Protein AF-B7K536-F1 (afdb_monomer_lite)

Organism: Rippkaea orientalis (strain PCC 8801 / RF-1) (NCBI:txid41431)

pLDDT: mean 77.74, std 15.53, range [42.88, 93.25]

Structure (mmCIF, N/CA/C/O backbone):
data_AF-B7K536-F1
#
_entry.id   AF-B7K536-F1
#
loop_
_atom_site.group_PDB
_atom_site.id
_atom_site.type_symbol
_atom_site.label_atom_id
_atom_site.label_alt_id
_atom_site.label_comp_id
_atom_site.label_asym_id
_atom_site.label_entity_id
_atom_site.label_seq_id
_atom_site.pdbx_PDB_ins_code
_atom_site.Cartn_x
_atom_site.Cartn_y
_atom_site.Cartn_z
_atom_site.occupancy
_atom_site.B_iso_or_equiv
_atom_site.auth_seq_id
_atom_site.auth_comp_id
_atom_site.auth_asym_id
_atom_site.auth_atom_id
_atom_site.pdbx_PDB_model_num
ATOM 1 N N . MET A 1 1 ? 15.270 -3.538 45.821 1.00 50.28 1 MET A N 1
ATOM 2 C CA . MET A 1 1 ? 14.538 -4.084 44.660 1.00 50.28 1 MET A CA 1
ATOM 3 C C . MET A 1 1 ? 13.223 -3.347 44.535 1.00 50.28 1 MET A C 1
ATOM 5 O O . MET A 1 1 ? 12.464 -3.398 45.485 1.00 50.28 1 MET A O 1
ATOM 9 N N . LEU A 1 2 ? 12.999 -2.646 43.425 1.00 45.22 2 LEU A N 1
ATOM 10 C CA . LEU A 1 2 ? 11.687 -2.296 42.861 1.00 45.22 2 LEU A CA 1
ATOM 11 C C . LEU A 1 2 ? 11.992 -1.538 41.567 1.00 45.22 2 LEU A C 1
ATOM 13 O O . LEU A 1 2 ? 12.168 -0.322 41.555 1.00 45.22 2 LEU A O 1
ATOM 17 N N . SER A 1 3 ? 12.176 -2.304 40.490 1.00 44.50 3 SER A N 1
ATOM 18 C CA . SER A 1 3 ? 12.314 -1.781 39.137 1.00 44.50 3 SER A CA 1
ATOM 19 C C . SER A 1 3 ? 11.082 -0.939 38.843 1.00 44.50 3 SER A C 1
ATOM 21 O O . SER A 1 3 ? 9.975 -1.465 38.744 1.00 44.50 3 SER A O 1
ATOM 23 N N . SER A 1 4 ? 11.259 0.377 38.746 1.00 53.31 4 SER A N 1
ATOM 24 C CA . SER A 1 4 ? 10.237 1.265 38.211 1.00 53.31 4 SER A CA 1
ATOM 25 C C . SER A 1 4 ? 10.087 0.926 36.735 1.00 53.31 4 SER A C 1
ATOM 27 O O . SER A 1 4 ? 10.770 1.480 35.874 1.00 53.31 4 SER A O 1
ATOM 29 N N . GLU A 1 5 ? 9.242 -0.063 36.461 1.00 49.56 5 GLU A N 1
ATOM 30 C CA . GLU A 1 5 ? 8.849 -0.483 35.131 1.00 49.56 5 GLU A CA 1
ATOM 31 C C . GLU A 1 5 ? 8.125 0.703 34.499 1.00 49.56 5 GLU A C 1
ATOM 33 O O . GLU A 1 5 ? 6.927 0.937 34.671 1.00 49.56 5 GLU A O 1
ATOM 38 N N . SER A 1 6 ? 8.926 1.547 33.854 1.00 48.56 6 SER A N 1
ATOM 39 C CA . SER A 1 6 ? 8.481 2.699 33.105 1.00 48.56 6 SER A CA 1
ATOM 40 C C . SER A 1 6 ? 7.631 2.143 31.974 1.00 48.56 6 SER A C 1
ATOM 42 O O . SER A 1 6 ? 8.140 1.775 30.913 1.00 48.56 6 SER A O 1
ATOM 44 N N . LYS A 1 7 ? 6.319 2.034 32.218 1.00 47.56 7 LYS A N 1
ATOM 45 C CA . LYS A 1 7 ? 5.304 1.863 31.186 1.00 47.56 7 LYS A CA 1
ATOM 46 C C . LYS A 1 7 ? 5.383 3.101 30.304 1.00 47.56 7 LYS A C 1
ATOM 48 O O . LYS A 1 7 ? 4.560 4.010 30.399 1.00 47.56 7 LYS A O 1
ATOM 53 N N . ARG A 1 8 ? 6.387 3.140 29.422 1.00 50.59 8 ARG A N 1
ATOM 54 C CA . ARG A 1 8 ? 6.365 3.917 28.194 1.00 50.59 8 ARG A CA 1
ATOM 55 C C . ARG A 1 8 ? 5.120 3.414 27.487 1.00 50.59 8 ARG A C 1
ATOM 57 O O . ARG A 1 8 ? 5.171 2.417 26.771 1.00 50.59 8 ARG A O 1
ATOM 64 N N . LYS A 1 9 ? 3.977 4.061 27.745 1.00 42.88 9 LYS A N 1
ATOM 65 C CA . LYS A 1 9 ? 2.830 4.026 26.851 1.00 42.88 9 LYS A CA 1
ATOM 66 C C . LYS A 1 9 ? 3.438 4.400 25.513 1.00 42.88 9 LYS A C 1
ATOM 68 O O . LYS A 1 9 ? 3.759 5.569 25.303 1.00 42.88 9 LYS A O 1
ATOM 73 N N . ARG A 1 10 ? 3.732 3.397 24.681 1.00 43.09 10 ARG A N 1
ATOM 74 C CA . ARG A 1 10 ? 4.181 3.599 23.312 1.00 43.09 10 ARG A CA 1
ATOM 75 C C . ARG A 1 10 ? 3.047 4.405 22.705 1.00 43.09 10 ARG A C 1
ATOM 77 O O . ARG A 1 10 ? 1.988 3.851 22.419 1.00 43.09 10 ARG A O 1
ATOM 84 N N . LYS A 1 11 ? 3.200 5.736 22.659 1.00 47.09 11 LYS A N 1
ATOM 85 C CA . LYS A 1 11 ? 2.300 6.592 21.891 1.00 47.09 11 LYS A CA 1
ATOM 86 C C . LYS A 1 11 ? 2.220 5.896 20.535 1.00 47.09 11 LYS A C 1
ATOM 88 O O . LYS A 1 11 ? 3.290 5.540 20.035 1.00 47.09 11 LYS A O 1
ATOM 93 N N . PRO A 1 12 ? 1.021 5.610 20.001 1.00 53.34 12 PRO A N 1
ATOM 94 C CA . PRO A 1 12 ? 0.926 4.966 18.703 1.00 53.34 12 PRO A CA 1
ATOM 95 C C . PRO A 1 12 ? 1.786 5.799 17.765 1.00 53.34 12 PRO A C 1
ATOM 97 O O . PRO A 1 12 ? 1.576 7.009 17.654 1.00 53.34 12 PRO A O 1
ATOM 100 N N . GLU A 1 13 ? 2.839 5.179 17.242 1.00 58.69 13 GLU A N 1
ATOM 101 C CA . GLU A 1 13 ? 3.858 5.856 16.460 1.00 58.69 13 GLU A CA 1
ATOM 102 C C . GLU A 1 13 ? 3.121 6.557 15.320 1.00 58.69 13 GLU A C 1
ATOM 104 O O . GLU A 1 13 ? 2.460 5.907 14.502 1.00 58.69 13 GLU A O 1
ATOM 109 N N . LYS A 1 14 ? 3.073 7.895 15.366 1.00 65.44 14 LYS A N 1
ATOM 110 C CA . LYS A 1 14 ? 2.197 8.655 14.473 1.00 65.44 14 LYS A CA 1
ATOM 111 C C . LYS A 1 14 ? 2.608 8.323 13.039 1.00 65.44 14 LYS A C 1
ATOM 113 O O . LYS A 1 14 ? 3.792 8.298 12.714 1.00 65.44 14 LYS A O 1
ATOM 118 N N . VAL A 1 15 ? 1.629 7.999 12.202 1.00 70.81 15 VAL A N 1
ATOM 119 C CA . VAL A 1 15 ? 1.848 7.807 10.764 1.00 70.81 15 VAL A CA 1
ATOM 120 C C . VAL A 1 15 ? 2.356 9.134 10.206 1.00 70.81 15 VAL A C 1
ATOM 122 O O . VAL A 1 15 ? 1.727 10.167 10.459 1.00 70.81 15 VAL A O 1
ATOM 125 N N . SER A 1 16 ? 3.497 9.110 9.513 1.00 79.44 16 SER A N 1
ATOM 126 C CA . SER A 1 16 ? 4.095 10.311 8.922 1.00 79.44 16 SER A CA 1
ATOM 127 C C . SER A 1 16 ? 3.119 10.972 7.945 1.00 79.44 16 SER A C 1
ATOM 129 O O . SER A 1 16 ? 2.259 10.312 7.363 1.00 79.44 16 SER A O 1
ATOM 131 N N . GLN A 1 17 ? 3.249 12.281 7.727 1.00 80.00 17 GLN A N 1
ATOM 132 C CA . GLN A 1 17 ? 2.446 12.987 6.726 1.00 80.00 17 GLN A CA 1
ATOM 133 C C . GLN A 1 17 ? 2.663 12.416 5.314 1.00 80.00 17 GLN A C 1
ATOM 135 O O . GLN A 1 17 ? 1.708 12.324 4.543 1.00 80.00 17 GLN A O 1
ATOM 140 N N . ALA A 1 18 ? 3.880 11.951 5.010 1.00 81.88 18 ALA A N 1
ATOM 141 C CA . ALA A 1 18 ? 4.188 11.255 3.762 1.00 81.88 18 ALA A CA 1
ATOM 142 C C . ALA A 1 18 ? 3.427 9.922 3.651 1.00 81.88 18 ALA A C 1
ATOM 144 O O . ALA A 1 18 ? 2.746 9.682 2.656 1.00 81.88 18 ALA A O 1
ATOM 145 N N . ASP A 1 19 ? 3.453 9.104 4.706 1.00 83.81 19 ASP A N 1
ATOM 146 C CA . ASP A 1 19 ? 2.735 7.825 4.762 1.00 83.81 19 ASP A CA 1
ATOM 147 C C . ASP A 1 19 ? 1.208 8.023 4.685 1.00 83.81 19 ASP A C 1
ATOM 149 O O . ASP A 1 19 ? 0.507 7.249 4.038 1.00 83.81 19 ASP A O 1
ATOM 153 N N . LYS A 1 20 ? 0.671 9.093 5.294 1.00 84.62 20 LYS A N 1
ATOM 154 C CA . LYS A 1 20 ? -0.746 9.475 5.155 1.00 84.62 20 LYS A CA 1
ATOM 155 C C . LYS A 1 20 ? -1.103 9.839 3.715 1.00 84.62 20 LYS A C 1
ATOM 157 O O . LYS A 1 20 ? -2.192 9.495 3.258 1.00 84.62 20 LYS A O 1
ATOM 162 N N . ALA A 1 21 ? -0.212 10.528 3.003 1.00 85.38 21 ALA A N 1
ATOM 163 C CA . ALA A 1 21 ? -0.424 10.843 1.596 1.00 85.38 21 ALA A CA 1
ATOM 164 C C . ALA A 1 21 ? -0.444 9.560 0.746 1.00 85.38 21 ALA A C 1
ATOM 166 O O . ALA A 1 21 ? -1.368 9.378 -0.039 1.00 85.38 21 ALA A O 1
ATOM 167 N N . VAL A 1 22 ? 0.489 8.630 0.986 1.00 88.12 22 VAL A N 1
ATOM 168 C CA . VAL A 1 22 ? 0.521 7.315 0.316 1.00 88.12 22 VAL A CA 1
ATOM 169 C C . VAL A 1 22 ? -0.739 6.498 0.623 1.00 88.12 22 VAL A C 1
ATOM 171 O O . VAL A 1 22 ? -1.328 5.918 -0.284 1.00 88.12 22 VAL A O 1
ATOM 174 N N . LEU A 1 23 ? -1.220 6.501 1.871 1.00 87.69 23 LEU A N 1
ATOM 175 C CA . LEU A 1 23 ? -2.493 5.872 2.249 1.00 87.69 23 LEU A CA 1
ATOM 176 C C . LEU A 1 23 ? -3.682 6.440 1.469 1.00 87.69 23 LEU A C 1
ATOM 178 O O . LEU A 1 23 ? -4.507 5.675 0.973 1.00 87.69 23 LEU A O 1
ATOM 182 N N . ARG A 1 24 ? -3.787 7.770 1.368 1.00 86.56 24 ARG A N 1
ATOM 183 C CA . ARG A 1 24 ? -4.868 8.435 0.621 1.00 86.56 24 ARG A CA 1
ATOM 184 C C . ARG A 1 24 ? -4.803 8.121 -0.865 1.00 86.56 24 ARG A C 1
ATOM 186 O O . ARG A 1 24 ? -5.826 7.816 -1.471 1.00 86.56 24 ARG A O 1
ATOM 193 N N . ASP A 1 25 ? -3.605 8.151 -1.430 1.00 89.06 25 ASP A N 1
ATOM 194 C CA . ASP A 1 25 ? -3.376 7.789 -2.823 1.00 89.06 25 ASP A CA 1
ATOM 195 C C . ASP A 1 25 ? -3.761 6.321 -3.076 1.00 89.06 25 ASP A C 1
ATOM 197 O O . ASP A 1 25 ? -4.440 6.029 -4.061 1.00 89.06 25 ASP A O 1
ATOM 201 N N . LEU A 1 26 ? -3.439 5.407 -2.150 1.00 89.06 26 LEU A N 1
ATOM 202 C CA . LEU A 1 26 ? -3.829 3.995 -2.237 1.00 89.06 26 LEU A CA 1
ATOM 203 C C . LEU A 1 26 ? -5.338 3.808 -2.108 1.00 89.06 26 LEU A C 1
ATOM 205 O O . LEU A 1 26 ? -5.917 3.012 -2.835 1.00 89.06 26 LEU A O 1
ATOM 209 N N . LEU A 1 27 ? -6.001 4.572 -1.241 1.00 88.62 27 LEU A N 1
ATOM 210 C CA . LEU A 1 27 ? -7.461 4.575 -1.157 1.00 88.62 27 LEU A CA 1
ATOM 211 C C . LEU A 1 27 ? -8.110 5.043 -2.462 1.00 88.62 27 LEU A C 1
ATOM 213 O O . LEU A 1 27 ? -9.101 4.457 -2.889 1.00 88.62 27 LEU A O 1
ATOM 217 N N . ARG A 1 28 ? -7.536 6.058 -3.117 1.00 88.88 28 ARG A N 1
ATOM 218 C CA . ARG A 1 28 ? -8.026 6.577 -4.401 1.00 88.88 28 ARG A CA 1
ATOM 219 C C . ARG A 1 28 ? -7.793 5.597 -5.552 1.00 88.88 28 ARG A C 1
ATOM 221 O O . ARG A 1 28 ? -8.633 5.469 -6.436 1.00 88.88 28 ARG A O 1
ATOM 228 N N . ILE A 1 29 ? -6.635 4.940 -5.572 1.00 88.94 29 ILE A N 1
ATOM 229 C CA . ILE A 1 29 ? -6.224 4.026 -6.646 1.00 88.94 29 ILE A CA 1
ATOM 230 C C . ILE A 1 29 ? -6.837 2.630 -6.476 1.00 88.94 29 ILE A C 1
ATOM 232 O O . ILE A 1 29 ? -7.051 1.933 -7.473 1.00 88.94 29 ILE A O 1
ATOM 236 N N . GLY A 1 30 ? -7.100 2.227 -5.233 1.00 88.00 30 GLY A N 1
ATOM 237 C CA . GLY A 1 30 ? -7.469 0.873 -4.848 1.00 88.00 30 GLY A CA 1
ATOM 238 C C . GLY A 1 30 ? -6.239 -0.025 -4.708 1.00 88.00 30 GLY A C 1
ATOM 239 O O . GLY A 1 30 ? -5.232 0.349 -4.112 1.00 88.00 30 GLY A O 1
ATOM 240 N N . ALA A 1 31 ? -6.321 -1.237 -5.252 1.00 90.31 31 ALA A N 1
ATOM 241 C CA . ALA A 1 31 ? -5.212 -2.182 -5.221 1.00 90.31 31 ALA A CA 1
ATOM 242 C C . ALA A 1 31 ? -4.190 -1.899 -6.340 1.00 90.31 31 ALA A C 1
ATOM 244 O O . ALA A 1 31 ? -4.559 -1.771 -7.513 1.00 90.31 31 ALA A O 1
ATOM 245 N N . ALA A 1 32 ? -2.903 -1.832 -5.998 1.00 91.44 32 ALA A N 1
ATOM 246 C CA . ALA A 1 32 ? -1.824 -1.585 -6.952 1.00 91.44 32 ALA A CA 1
ATOM 247 C C . ALA A 1 32 ? -0.494 -2.221 -6.517 1.00 91.44 32 ALA A C 1
ATOM 249 O O . ALA A 1 32 ? -0.223 -2.374 -5.329 1.00 91.44 32 ALA A O 1
ATOM 250 N N . THR A 1 33 ? 0.347 -2.577 -7.491 1.00 91.69 33 THR A N 1
ATOM 251 C CA . THR A 1 33 ? 1.776 -2.853 -7.259 1.00 91.69 33 THR A CA 1
ATOM 252 C C . THR A 1 33 ? 2.536 -1.534 -7.056 1.00 91.69 33 THR A C 1
ATOM 254 O O . THR A 1 33 ? 2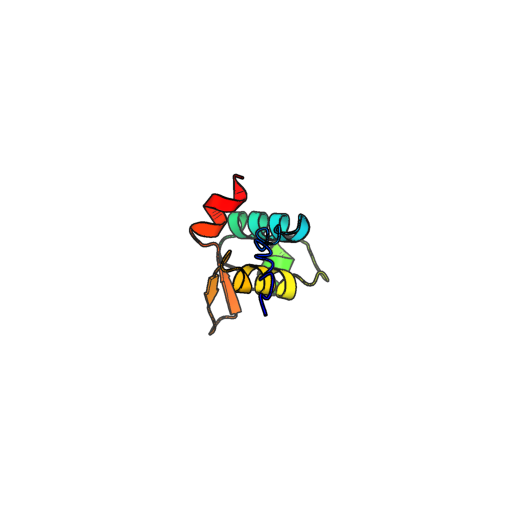.041 -0.504 -7.527 1.00 91.69 33 THR A O 1
ATOM 257 N N . PRO A 1 34 ? 3.728 -1.529 -6.425 1.00 89.81 34 PRO A N 1
ATOM 258 C CA . PRO A 1 34 ? 4.540 -0.317 -6.254 1.00 89.81 34 PRO A CA 1
ATOM 259 C C . PRO A 1 34 ? 4.760 0.439 -7.569 1.00 89.81 34 PRO A C 1
ATOM 261 O O . PRO A 1 34 ? 4.428 1.615 -7.670 1.00 89.81 34 PRO A O 1
ATOM 264 N N . THR A 1 35 ? 5.153 -0.271 -8.629 1.00 88.31 35 THR A N 1
ATOM 265 C CA . THR A 1 35 ? 5.366 0.311 -9.963 1.00 88.31 35 THR A CA 1
ATOM 266 C C . THR A 1 35 ? 4.097 0.956 -10.526 1.00 88.31 35 THR A C 1
ATOM 268 O O . THR A 1 35 ? 4.115 2.080 -11.021 1.00 88.31 35 THR A O 1
ATOM 271 N N . LYS A 1 36 ? 2.946 0.272 -10.432 1.00 87.69 36 LYS A N 1
ATOM 272 C CA . LYS A 1 36 ? 1.666 0.819 -10.916 1.00 87.69 36 LYS A CA 1
ATOM 273 C C . LYS A 1 36 ? 1.217 2.016 -10.080 1.00 87.69 36 LYS A C 1
ATOM 275 O O . LYS A 1 36 ? 0.574 2.925 -10.604 1.00 87.69 36 LYS A O 1
ATOM 280 N N . PHE A 1 37 ? 1.520 2.000 -8.787 1.00 89.56 37 PHE A N 1
ATOM 281 C CA . PHE A 1 37 ? 1.234 3.092 -7.873 1.00 89.56 37 PHE A CA 1
ATOM 282 C C . PHE A 1 37 ? 2.066 4.331 -8.215 1.00 89.56 37 PHE A C 1
ATOM 284 O O . PHE A 1 37 ? 1.493 5.412 -8.333 1.00 89.56 37 PHE A O 1
ATOM 291 N N . GLU A 1 38 ? 3.373 4.183 -8.446 1.00 88.69 38 GLU A N 1
ATOM 292 C CA . GLU A 1 38 ? 4.264 5.270 -8.880 1.00 88.69 38 GLU A CA 1
ATOM 293 C C . GLU A 1 38 ? 3.746 5.951 -10.144 1.00 88.69 38 GLU A C 1
ATOM 295 O O . GLU A 1 38 ? 3.579 7.170 -10.162 1.00 88.69 38 GLU A O 1
ATOM 300 N N . VAL A 1 39 ? 3.390 5.160 -11.162 1.00 86.31 39 VAL A N 1
ATOM 301 C CA . VAL A 1 39 ? 2.840 5.672 -12.425 1.00 86.31 39 VAL A CA 1
ATOM 302 C C . VAL A 1 39 ? 1.520 6.414 -12.198 1.00 86.31 39 VAL A C 1
ATOM 304 O O . VAL A 1 39 ? 1.331 7.518 -12.699 1.00 86.31 39 VAL A O 1
ATOM 307 N N . LYS A 1 40 ? 0.599 5.849 -11.405 1.00 87.12 40 LYS A N 1
ATOM 308 C CA . LYS A 1 40 ? -0.712 6.471 -11.138 1.00 87.12 40 LYS A CA 1
ATOM 309 C C . LYS A 1 40 ? -0.652 7.707 -10.238 1.00 87.12 40 LYS A C 1
ATOM 311 O O . LYS A 1 40 ? -1.583 8.513 -10.259 1.00 87.12 40 LYS A O 1
ATOM 316 N N . THR A 1 41 ? 0.386 7.836 -9.418 1.00 85.50 41 THR A N 1
ATOM 317 C CA . THR A 1 41 ? 0.587 8.982 -8.519 1.00 85.50 41 THR A CA 1
ATOM 318 C C . THR A 1 41 ? 1.583 10.002 -9.058 1.00 85.50 41 THR A C 1
ATOM 320 O 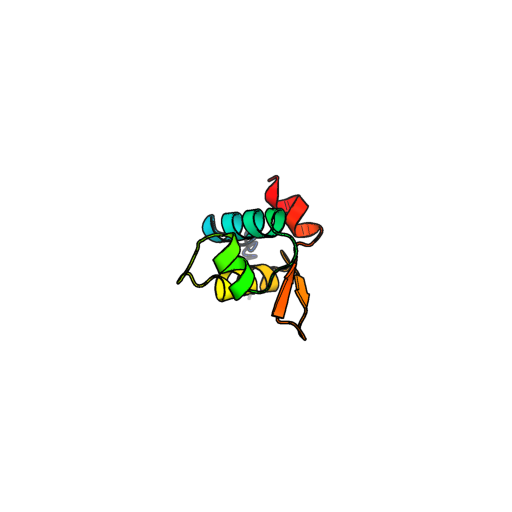O . THR A 1 41 ? 1.724 11.061 -8.455 1.00 85.50 41 THR A O 1
ATOM 323 N N . ASN A 1 42 ? 2.235 9.716 -10.190 1.00 85.81 42 ASN A N 1
ATOM 324 C CA . ASN A 1 42 ? 3.321 10.513 -10.759 1.00 85.81 42 ASN A CA 1
ATOM 325 C C . ASN A 1 42 ? 4.458 10.791 -9.752 1.00 85.81 42 ASN A C 1
ATOM 327 O O . ASN A 1 42 ? 5.009 11.887 -9.693 1.00 85.81 42 ASN A O 1
ATOM 331 N N . ARG A 1 43 ? 4.783 9.794 -8.922 1.00 77.19 43 ARG A N 1
ATOM 332 C CA . ARG A 1 43 ? 5.804 9.860 -7.858 1.00 77.19 43 ARG A CA 1
ATOM 333 C C . ARG A 1 43 ? 7.051 9.045 -8.227 1.00 77.19 43 ARG A C 1
ATOM 335 O O . ARG A 1 43 ? 7.561 8.263 -7.430 1.00 77.19 43 ARG A O 1
ATOM 342 N N . ILE A 1 44 ? 7.507 9.201 -9.465 1.00 73.75 44 ILE A N 1
ATOM 343 C CA . ILE A 1 44 ? 8.637 8.453 -10.032 1.00 73.75 44 ILE A CA 1
ATOM 344 C C . ILE A 1 44 ? 9.909 8.741 -9.217 1.00 73.75 44 ILE A C 1
ATOM 346 O O . ILE A 1 44 ? 10.208 9.901 -8.941 1.00 73.75 44 ILE A O 1
ATOM 350 N N . GLY A 1 45 ? 10.646 7.696 -8.827 1.00 66.12 45 GLY A N 1
ATOM 351 C CA . GLY A 1 45 ? 11.902 7.827 -8.071 1.00 66.12 45 GLY A CA 1
ATOM 352 C C . GLY A 1 45 ? 11.732 8.117 -6.575 1.00 66.12 45 GLY A C 1
ATOM 353 O O . GLY A 1 45 ? 12.685 8.527 -5.920 1.00 66.12 45 GLY A O 1
ATOM 354 N N . THR A 1 46 ? 10.528 7.932 -6.030 1.00 74.62 46 THR A N 1
ATOM 355 C CA . THR A 1 46 ? 10.285 7.969 -4.579 1.00 74.62 46 THR A CA 1
ATOM 356 C C . THR A 1 46 ? 10.294 6.536 -4.042 1.00 74.62 46 THR A C 1
ATOM 358 O O . THR A 1 46 ? 9.754 5.666 -4.715 1.00 74.62 46 THR A O 1
ATOM 361 N N . ASP A 1 47 ? 10.797 6.286 -2.825 1.00 83.75 47 ASP A N 1
ATOM 362 C CA . ASP A 1 47 ? 10.725 4.966 -2.160 1.00 83.75 47 ASP A CA 1
ATOM 363 C C . ASP A 1 47 ? 9.283 4.606 -1.733 1.00 83.75 47 ASP A C 1
ATOM 365 O O . ASP A 1 47 ? 8.937 4.502 -0.549 1.00 83.75 47 ASP A O 1
ATOM 369 N N . ILE A 1 48 ? 8.390 4.461 -2.716 1.00 86.56 48 ILE A N 1
ATOM 370 C CA . ILE A 1 48 ? 6.986 4.092 -2.523 1.00 86.56 48 ILE A CA 1
ATOM 371 C C . ILE A 1 48 ? 6.892 2.679 -1.981 1.00 86.56 48 ILE A C 1
ATOM 373 O O . ILE A 1 48 ? 6.043 2.422 -1.129 1.00 86.56 48 ILE A O 1
ATOM 377 N N . GLU A 1 49 ? 7.756 1.774 -2.436 1.00 87.69 49 GLU A N 1
ATOM 378 C CA . GLU A 1 49 ? 7.786 0.412 -1.919 1.00 87.69 49 GLU A CA 1
ATOM 379 C C . GLU A 1 49 ? 8.078 0.392 -0.414 1.00 87.69 49 GLU A C 1
ATOM 381 O O . GLU A 1 49 ? 7.329 -0.239 0.334 1.00 87.69 49 GLU A O 1
ATOM 386 N N . ASP A 1 50 ? 9.056 1.163 0.065 1.00 88.94 50 ASP A N 1
ATOM 387 C CA . ASP A 1 50 ? 9.323 1.272 1.502 1.00 88.94 50 ASP A CA 1
ATOM 388 C C . ASP A 1 50 ? 8.161 1.913 2.259 1.00 88.94 50 ASP A C 1
ATOM 390 O O . ASP A 1 50 ? 7.806 1.467 3.351 1.00 88.94 50 ASP A O 1
ATOM 394 N N . ALA A 1 51 ? 7.527 2.947 1.697 1.00 88.31 51 ALA A N 1
ATOM 395 C CA . ALA A 1 51 ? 6.356 3.560 2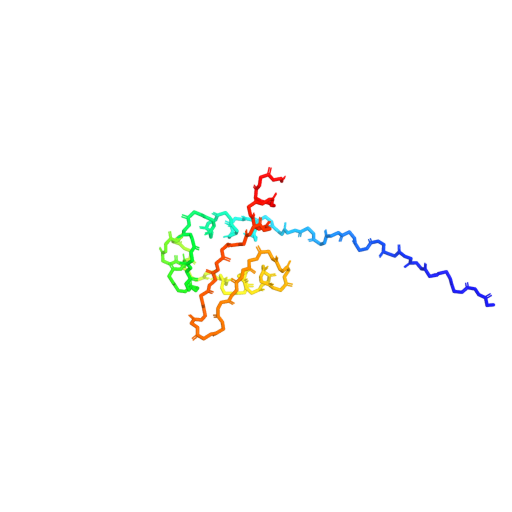.318 1.00 88.31 51 ALA A CA 1
ATOM 396 C C . ALA A 1 51 ? 5.184 2.569 2.430 1.00 88.31 51 ALA A C 1
ATOM 398 O O . ALA A 1 51 ? 4.551 2.469 3.483 1.00 88.31 51 ALA A O 1
ATOM 399 N N . LEU A 1 52 ? 4.914 1.795 1.378 1.00 89.69 52 LEU A N 1
ATOM 400 C CA . LEU A 1 52 ? 3.883 0.760 1.370 1.00 89.69 52 LEU A CA 1
ATOM 401 C C . LEU A 1 52 ? 4.230 -0.386 2.334 1.00 89.69 52 LEU A C 1
ATOM 403 O O . LEU A 1 52 ? 3.359 -0.825 3.085 1.00 89.69 52 LEU A O 1
ATOM 407 N N . ASN A 1 53 ? 5.489 -0.824 2.396 1.00 90.00 53 ASN A N 1
ATOM 408 C CA . ASN A 1 53 ? 5.929 -1.842 3.351 1.00 90.00 53 ASN A CA 1
ATOM 409 C C . ASN A 1 53 ? 5.798 -1.348 4.804 1.00 90.00 53 ASN A C 1
ATOM 411 O O . ASN A 1 53 ? 5.204 -2.051 5.617 1.00 90.00 53 ASN A O 1
ATOM 415 N N . ARG A 1 54 ? 6.201 -0.109 5.128 1.00 89.00 54 ARG A N 1
ATOM 416 C CA . ARG A 1 54 ? 5.980 0.488 6.464 1.00 89.00 54 ARG A CA 1
ATOM 417 C C . ARG A 1 54 ? 4.499 0.534 6.843 1.00 89.00 54 ARG A C 1
ATOM 419 O O . ARG A 1 54 ? 4.122 0.269 7.985 1.00 89.00 54 ARG A O 1
ATOM 426 N N . LEU A 1 55 ? 3.630 0.878 5.893 1.00 88.69 55 LEU A N 1
ATOM 427 C CA . LEU A 1 55 ? 2.180 0.888 6.101 1.00 88.69 55 LEU A CA 1
ATOM 428 C C . LEU A 1 55 ? 1.614 -0.524 6.307 1.00 88.69 55 LEU A C 1
ATOM 430 O O . LEU A 1 55 ? 0.693 -0.706 7.110 1.00 88.69 55 LEU A O 1
ATOM 434 N N . TYR A 1 56 ? 2.161 -1.512 5.600 1.00 90.12 56 TYR A N 1
ATOM 435 C CA . TYR A 1 56 ? 1.804 -2.919 5.736 1.00 90.12 56 TYR A CA 1
ATOM 436 C C . TYR A 1 56 ? 2.231 -3.483 7.098 1.00 90.12 56 TYR A C 1
ATOM 438 O O . TYR A 1 56 ? 1.401 -4.061 7.798 1.00 90.12 56 TYR A O 1
ATOM 446 N N . GLU A 1 57 ? 3.467 -3.227 7.534 1.00 89.25 57 GLU A N 1
ATOM 447 C CA . GLU A 1 57 ? 3.979 -3.610 8.861 1.00 89.25 57 GLU A CA 1
ATOM 448 C C . GLU A 1 57 ? 3.154 -2.999 9.999 1.00 89.25 57 GLU A C 1
ATOM 450 O O . GLU A 1 57 ? 2.951 -3.604 11.049 1.00 89.25 57 GLU A O 1
ATOM 455 N N . ARG A 1 58 ? 2.595 -1.805 9.775 1.00 84.94 58 ARG A N 1
ATOM 456 C CA . ARG A 1 58 ? 1.678 -1.140 10.713 1.00 84.94 58 ARG A CA 1
ATOM 457 C C . ARG A 1 58 ? 0.238 -1.661 10.639 1.00 84.94 58 ARG A C 1
ATOM 459 O O . ARG A 1 58 ? -0.644 -1.104 11.301 1.00 84.94 58 ARG A O 1
ATOM 466 N N . HIS A 1 59 ? -0.021 -2.698 9.840 1.00 85.56 59 HIS A N 1
ATOM 467 C CA . HIS A 1 59 ? -1.342 -3.266 9.558 1.00 85.56 59 HIS A CA 1
ATOM 468 C C . HIS A 1 59 ? -2.368 -2.218 9.100 1.00 85.56 59 HIS A C 1
ATOM 470 O O . HIS A 1 59 ? -3.562 -2.316 9.407 1.00 85.56 59 HIS A O 1
ATOM 476 N N . LEU A 1 60 ? -1.894 -1.172 8.418 1.00 85.56 60 LEU A N 1
ATOM 477 C CA . LEU A 1 60 ? -2.739 -0.115 7.875 1.00 85.56 60 LEU A CA 1
ATOM 478 C C . LEU A 1 60 ? -3.218 -0.458 6.480 1.00 85.56 60 LEU A C 1
ATOM 480 O O . LEU A 1 60 ? -4.305 -0.028 6.133 1.00 85.56 60 LEU A O 1
ATOM 484 N N . ILE A 1 61 ? -2.453 -1.228 5.712 1.00 91.00 61 ILE A N 1
ATOM 485 C CA . ILE A 1 61 ? -2.810 -1.737 4.384 1.00 91.00 61 ILE A CA 1
ATOM 486 C C . ILE A 1 61 ? -2.528 -3.239 4.332 1.00 91.00 61 ILE A C 1
ATOM 488 O O . ILE A 1 61 ? -1.842 -3.777 5.200 1.00 91.00 61 ILE A O 1
ATOM 492 N N . GLY A 1 62 ? -3.071 -3.920 3.332 1.00 91.19 62 GLY A N 1
ATOM 493 C CA . GLY A 1 62 ? -2.790 -5.322 3.067 1.00 91.19 62 GLY A CA 1
ATOM 494 C C . GLY A 1 62 ? -1.818 -5.477 1.905 1.00 91.19 62 GLY A C 1
ATOM 495 O O . GLY A 1 62 ? -1.702 -4.589 1.059 1.00 91.19 62 GLY A O 1
ATOM 496 N N . LYS A 1 63 ? -1.140 -6.623 1.857 1.00 93.25 63 LYS A N 1
ATOM 497 C CA . LYS A 1 63 ? -0.248 -7.027 0.769 1.00 93.25 63 LYS A CA 1
ATOM 498 C C . LYS A 1 63 ? -0.622 -8.438 0.329 1.00 93.25 63 LYS A C 1
ATOM 500 O O . LYS A 1 63 ? -0.814 -9.311 1.171 1.00 93.25 63 LYS A O 1
ATOM 505 N N . LYS A 1 64 ? -0.762 -8.662 -0.978 1.00 88.81 64 LYS A N 1
ATOM 506 C CA . LYS A 1 64 ? -0.828 -10.010 -1.553 1.00 88.81 64 LYS A CA 1
ATOM 507 C C . LYS A 1 64 ? 0.605 -10.487 -1.809 1.00 88.81 64 LYS A C 1
ATOM 509 O O . LYS A 1 64 ? 1.270 -9.858 -2.636 1.00 88.81 64 LYS A O 1
ATOM 514 N N . PRO A 1 65 ? 1.081 -11.535 -1.113 1.00 78.06 65 PRO A N 1
ATOM 515 C CA . PRO A 1 65 ? 2.474 -11.967 -1.190 1.00 78.06 65 PRO A CA 1
ATOM 516 C C . PRO A 1 65 ? 2.862 -12.426 -2.600 1.00 78.06 65 PRO A C 1
ATOM 518 O O . PRO A 1 65 ? 3.903 -12.005 -3.088 1.00 78.06 65 PRO A O 1
ATOM 521 N N . ASP A 1 66 ? 1.993 -13.165 -3.294 1.00 83.00 66 ASP A N 1
ATOM 522 C CA . ASP A 1 66 ? 2.306 -13.728 -4.619 1.00 83.00 66 ASP A CA 1
ATOM 523 C C . ASP A 1 66 ? 2.426 -12.683 -5.733 1.00 83.00 66 ASP A C 1
ATOM 525 O O . ASP A 1 66 ? 3.139 -12.880 -6.710 1.00 83.00 66 ASP A O 1
ATOM 529 N N . SER A 1 67 ? 1.716 -11.560 -5.610 1.00 81.44 67 SER A N 1
ATOM 530 C CA . SER A 1 67 ? 1.614 -10.561 -6.679 1.00 81.44 67 SER A CA 1
ATOM 531 C C . SER A 1 67 ? 2.261 -9.216 -6.333 1.00 81.44 67 SER A C 1
ATOM 533 O O . SER A 1 67 ? 2.151 -8.279 -7.118 1.00 81.44 67 SER A O 1
ATOM 535 N N . ASN A 1 68 ? 2.867 -9.082 -5.146 1.00 87.25 68 ASN A N 1
ATOM 536 C CA . ASN A 1 68 ? 3.369 -7.815 -4.587 1.00 87.25 68 ASN A CA 1
ATOM 537 C C . ASN A 1 68 ? 2.348 -6.656 -4.710 1.00 87.25 68 ASN A C 1
ATOM 539 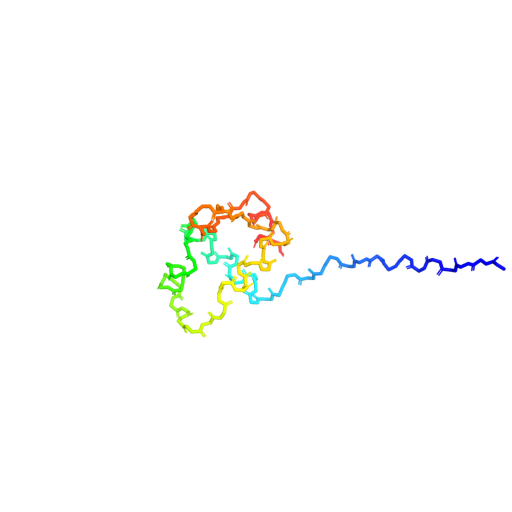O O . ASN A 1 68 ? 2.698 -5.506 -4.971 1.00 87.25 68 ASN A O 1
ATOM 543 N N . VAL A 1 69 ? 1.052 -6.970 -4.584 1.00 91.25 69 VAL A N 1
ATOM 544 C CA . VAL A 1 69 ? -0.035 -5.986 -4.715 1.00 91.25 69 VAL A CA 1
ATOM 545 C C . VAL A 1 69 ? -0.421 -5.495 -3.333 1.00 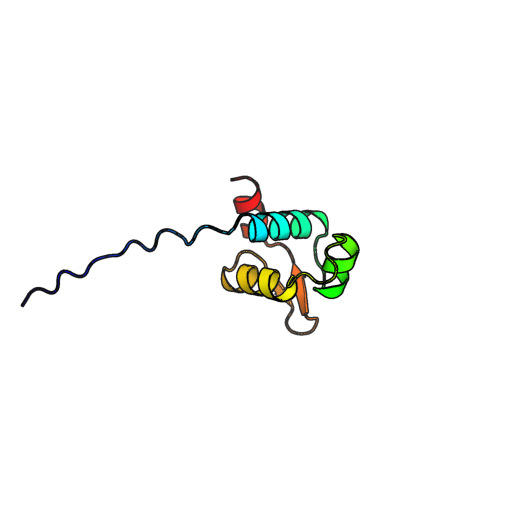91.25 69 VAL A C 1
ATOM 547 O O . VAL A 1 69 ? -0.828 -6.288 -2.483 1.00 91.25 69 VAL A O 1
ATOM 550 N N . PHE A 1 70 ? -0.370 -4.185 -3.141 1.00 93.06 70 PHE A N 1
ATOM 551 C CA . PHE A 1 70 ? -0.858 -3.520 -1.946 1.00 93.06 70 PHE A CA 1
ATOM 552 C C . PHE A 1 70 ? -2.310 -3.101 -2.133 1.00 93.06 70 PHE A C 1
ATOM 554 O O . PHE A 1 70 ? -2.714 -2.703 -3.226 1.00 93.06 70 PHE A O 1
ATOM 561 N N . TYR A 1 71 ? -3.108 -3.200 -1.075 1.00 92.50 71 TYR A N 1
ATOM 562 C CA . TYR A 1 71 ? -4.526 -2.856 -1.112 1.00 92.50 71 TYR A CA 1
ATOM 563 C C . TYR A 1 71 ? -4.985 -2.190 0.190 1.00 92.50 71 TYR A C 1
ATOM 565 O O . TYR A 1 71 ? -4.488 -2.523 1.272 1.00 92.50 71 TYR A O 1
ATOM 573 N N . PRO A 1 72 ? -5.946 -1.253 0.118 1.00 90.50 72 PRO A N 1
ATOM 574 C CA . PRO A 1 72 ? -6.532 -0.669 1.310 1.00 90.50 72 PRO A CA 1
ATOM 575 C C . PRO A 1 72 ? -7.356 -1.712 2.077 1.00 90.50 72 PRO A C 1
ATOM 577 O O . PRO A 1 72 ? -8.042 -2.553 1.504 1.00 90.50 72 PRO A O 1
ATOM 580 N N . THR A 1 73 ? -7.296 -1.638 3.398 1.00 87.44 73 THR A N 1
ATOM 581 C CA . THR A 1 73 ? -8.079 -2.428 4.350 1.00 87.44 73 THR A CA 1
ATOM 582 C C . THR A 1 73 ? -9.140 -1.553 5.019 1.00 87.44 73 THR A C 1
ATOM 584 O O . THR A 1 73 ? -9.093 -0.322 4.956 1.00 87.44 73 THR A O 1
ATOM 587 N N . ALA A 1 74 ? -10.068 -2.168 5.755 1.00 79.38 74 ALA A N 1
ATOM 588 C CA . ALA A 1 74 ? -11.028 -1.426 6.574 1.00 79.38 74 ALA A CA 1
ATOM 589 C C . ALA A 1 74 ? -10.337 -0.455 7.557 1.00 79.38 74 ALA A C 1
ATOM 591 O O . ALA A 1 74 ? -10.805 0.661 7.760 1.00 79.38 74 ALA A O 1
ATOM 592 N N . LYS A 1 75 ? -9.166 -0.817 8.103 1.00 73.38 75 LYS A N 1
ATOM 593 C CA . LYS A 1 75 ? -8.380 0.068 8.981 1.00 73.38 75 LYS A CA 1
ATOM 594 C C . LYS A 1 75 ? -7.819 1.289 8.245 1.00 73.38 75 LYS A C 1
ATOM 596 O O . LYS A 1 75 ? -7.712 2.353 8.852 1.00 73.38 75 LYS A O 1
ATOM 601 N N . THR A 1 76 ? -7.478 1.150 6.961 1.00 74.12 76 THR A N 1
ATOM 602 C CA . THR A 1 76 ? -7.036 2.263 6.100 1.00 74.12 76 THR A CA 1
ATOM 603 C C . THR A 1 76 ? -8.105 3.344 6.030 1.00 74.12 76 THR A C 1
ATOM 605 O O . THR A 1 76 ? -7.802 4.518 6.226 1.00 74.12 76 THR A O 1
ATOM 608 N N . LEU A 1 77 ? -9.360 2.935 5.798 1.00 70.12 77 LEU A N 1
ATOM 609 C CA . LEU A 1 77 ? -10.502 3.841 5.694 1.00 70.12 77 LEU A CA 1
ATOM 610 C C . LEU A 1 77 ? -10.674 4.619 6.998 1.00 70.12 77 LEU A C 1
ATOM 612 O O . LEU A 1 77 ? -10.623 5.842 6.994 1.00 70.12 77 LEU A O 1
ATOM 616 N N . TRP A 1 78 ? -10.736 3.924 8.134 1.00 64.31 78 TRP A N 1
ATOM 617 C CA . TRP A 1 78 ? -10.948 4.556 9.439 1.00 64.31 78 TRP A CA 1
ATOM 618 C C . TRP A 1 78 ? -9.839 5.541 9.834 1.00 64.31 78 TRP A C 1
ATOM 620 O O . TRP A 1 78 ? -10.118 6.521 10.513 1.00 64.31 78 TRP A O 1
ATOM 630 N N . LYS A 1 79 ? -8.588 5.321 9.408 1.00 65.81 79 LYS A N 1
ATOM 631 C CA . LYS A 1 79 ? -7.462 6.222 9.722 1.00 65.81 79 LYS A CA 1
ATOM 632 C C . LYS A 1 79 ? -7.195 7.309 8.680 1.00 65.81 79 LYS A C 1
ATOM 634 O O . LYS A 1 79 ? -6.359 8.171 8.930 1.00 65.81 79 LYS A O 1
ATOM 639 N N . SER A 1 80 ? -7.864 7.281 7.528 1.00 57.66 80 SER A N 1
ATOM 640 C CA . SER A 1 80 ? -7.755 8.348 6.5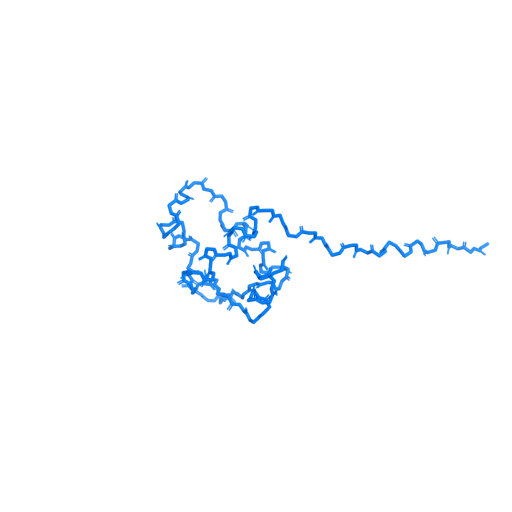24 1.00 57.66 80 SER A CA 1
ATOM 641 C C . SER A 1 80 ? -8.662 9.546 6.834 1.00 57.66 80 SER A C 1
ATOM 643 O O . SER A 1 80 ? -8.362 10.662 6.400 1.00 57.66 80 SER A O 1
ATOM 645 N N . TYR A 1 81 ? -9.749 9.315 7.578 1.00 51.19 81 TYR A N 1
ATOM 646 C CA . TYR A 1 81 ? -10.736 10.328 7.978 1.00 51.19 81 TYR A CA 1
ATOM 647 C C . TYR A 1 81 ? -10.451 10.979 9.348 1.00 51.19 81 TYR A C 1
ATOM 649 O O . TYR A 1 81 ? -11.227 11.831 9.772 1.00 51.19 81 TYR A O 1
ATOM 657 N N . VAL A 1 82 ? -9.352 10.605 10.023 1.00 46.66 82 VAL A N 1
ATOM 658 C CA . VAL A 1 82 ? -8.932 11.121 11.347 1.00 46.66 82 VAL A CA 1
ATOM 659 C C . VAL A 1 82 ? -7.558 11.788 11.263 1.00 46.66 82 VAL A C 1
ATOM 661 O O . VAL A 1 82 ? -7.387 12.868 11.860 1.00 46.66 82 VAL A O 1
#

Foldseek 3Di:
DDPPPPPPVVPLPDQDPVLLVLLVLQVVVFKDAQVRSCVSVVVPPDPSVVSLVVCVVSVQWDADPVPNIIGGDPSSVVVNVD

Secondary structure (DSSP, 8-state):
-------------PPPHHHHHHHHHHHHH-SB-HHHHHHHHT-TTS-HHHHHHHHHHTTSEEEETTTTEEEE-HHHHHHH--

Sequence (82 aa):
MLSSESKRKRKPEKVSQADKAVLRDLLRIGAATPTKFEVKTNRIGTDIEDALNRLYERHLIGKKPDSNVFYPTAKTLWKSYV

Radius of gyration: 15.63 Å; chains: 1; bounding box: 26×27×57 Å